Protein AF-A0A9J7KUI4-F1 (afdb_monomer_lite)

pLDDT: mean 71.57, std 18.12, range [29.0, 90.44]

Sequence (90 aa):
MSRMFRVASQAASLEILRGARVVVTGCSTGVGEQVAYQYARLGAKVVITARREERLREVVAKMKDLGAQEAIYVAGDIISGPSCICPGCS

Secondary structure (DSSP, 8-state):
-------TTTTHHHHHHTT-EEEEESTTSTHHHHHHHHHHHTT-EEEEEES-HHHHHHHHHHHHHTT-SEEEEEE--SSSS-----TT--

InterPro domains:
  IPR002347 Short-chain dehydrogenase/reductase SDR [PF00106] (22-79)
  IPR036291 NAD(P)-binding domain superfamily [SSF51735] (17-81)

Radius of gyration: 15.71 Å; chains: 1; bounding box: 37×29×47 Å

Foldseek 3Di:
DDDDPPCPPPPVVLVVLQAAEEEQEPCLDDPSLVVLLVSLLSQHAYEYEDQDVVSLVVSQVNSVVSRHVHYHYDHDDPPDPDPRPDVPDD

Organism: Branchiostoma floridae (NCBI:txid7739)

Structure (mmCIF, N/CA/C/O backbone):
data_AF-A0A9J7KUI4-F1
#
_entry.id   AF-A0A9J7KUI4-F1
#
loop_
_atom_site.group_PDB
_atom_site.id
_atom_site.type_symbol
_atom_site.label_atom_id
_atom_site.label_alt_id
_atom_site.label_comp_id
_atom_site.label_asym_id
_atom_site.label_entity_id
_atom_site.label_seq_id
_atom_site.pdbx_PDB_ins_code
_atom_site.Cartn_x
_atom_site.Cartn_y
_atom_site.Cartn_z
_atom_site.occupancy
_atom_site.B_iso_or_equiv
_atom_site.auth_seq_id
_atom_site.auth_comp_id
_atom_site.auth_asym_id
_atom_site.auth_atom_id
_atom_site.pdbx_PDB_model_num
ATOM 1 N N . MET A 1 1 ? 22.192 20.913 23.817 1.00 39.59 1 MET A N 1
ATOM 2 C CA . MET A 1 1 ? 21.181 19.860 24.059 1.00 39.59 1 MET A CA 1
ATOM 3 C C . MET A 1 1 ? 19.914 20.258 23.327 1.00 39.59 1 MET A C 1
ATOM 5 O O . MET A 1 1 ? 19.264 21.228 23.693 1.00 39.59 1 MET A O 1
ATOM 9 N N . SER A 1 2 ? 19.721 19.639 22.168 1.00 34.97 2 SER A N 1
ATOM 10 C CA . SER A 1 2 ? 18.977 20.171 21.029 1.00 34.97 2 SER A CA 1
ATOM 11 C C . SER A 1 2 ? 17.466 20.135 21.246 1.00 34.97 2 SER A C 1
ATOM 13 O O . SER A 1 2 ? 16.909 19.132 21.679 1.00 34.97 2 SER A O 1
ATOM 15 N N . ARG A 1 3 ? 16.834 21.276 20.959 1.00 40.34 3 ARG A N 1
ATOM 16 C CA . ARG A 1 3 ? 15.417 21.583 21.155 1.00 40.34 3 ARG A CA 1
ATOM 17 C C . ARG A 1 3 ? 14.500 20.519 20.544 1.00 40.34 3 ARG A C 1
ATOM 19 O O . ARG A 1 3 ? 14.526 20.271 19.344 1.00 40.34 3 ARG A O 1
ATOM 26 N N . MET A 1 4 ? 13.656 19.970 21.410 1.00 38.94 4 MET A N 1
ATOM 27 C CA . MET A 1 4 ? 12.505 19.122 21.124 1.00 38.94 4 MET A CA 1
ATOM 28 C C . MET A 1 4 ? 11.537 19.850 20.174 1.00 38.94 4 MET A C 1
ATOM 30 O O . MET A 1 4 ? 10.806 20.749 20.593 1.00 38.94 4 MET A O 1
ATOM 34 N N . PHE A 1 5 ? 11.542 19.485 18.889 1.00 29.00 5 PHE A N 1
ATOM 35 C CA . PHE A 1 5 ? 10.484 19.854 17.947 1.00 29.00 5 PHE A CA 1
ATOM 36 C C . PHE A 1 5 ? 9.194 19.169 18.413 1.00 29.00 5 PHE A C 1
ATOM 38 O O . PHE A 1 5 ? 9.005 17.963 18.269 1.00 29.00 5 PHE A O 1
ATOM 45 N N . ARG A 1 6 ? 8.330 19.946 19.062 1.00 40.78 6 ARG A N 1
ATOM 46 C CA . ARG A 1 6 ? 7.043 19.514 19.603 1.00 40.78 6 ARG A CA 1
ATOM 47 C C . ARG A 1 6 ? 6.086 19.268 18.430 1.00 40.78 6 ARG A C 1
ATOM 49 O O . ARG A 1 6 ? 5.439 20.196 17.957 1.00 40.78 6 ARG A O 1
ATOM 56 N N . VAL A 1 7 ? 6.007 18.028 17.941 1.00 37.41 7 VAL A N 1
ATOM 57 C CA . VAL A 1 7 ? 5.009 17.606 16.942 1.00 37.41 7 VAL A CA 1
ATOM 58 C C . VAL A 1 7 ? 3.653 17.456 17.640 1.00 37.41 7 VAL A C 1
ATOM 60 O O . VAL A 1 7 ? 3.214 16.365 17.979 1.00 37.41 7 VAL A O 1
ATOM 63 N N . ALA A 1 8 ? 2.989 18.582 17.902 1.00 37.91 8 ALA A N 1
ATOM 64 C CA . ALA A 1 8 ? 1.637 18.613 18.465 1.00 37.91 8 ALA A CA 1
ATOM 65 C C . ALA A 1 8 ? 0.535 18.307 17.422 1.00 37.91 8 ALA A C 1
ATOM 67 O O . ALA A 1 8 ? -0.628 18.187 17.788 1.00 37.91 8 ALA A O 1
ATOM 68 N N . SER A 1 9 ? 0.870 18.145 16.132 1.00 47.34 9 SER A N 1
ATOM 69 C CA . SER A 1 9 ? -0.106 17.878 15.057 1.00 47.34 9 SER A CA 1
ATOM 70 C C . SER A 1 9 ? -0.340 16.393 14.745 1.00 47.34 9 SER A C 1
ATOM 72 O O . SER A 1 9 ? -1.283 16.056 14.025 1.00 47.34 9 SER A O 1
ATOM 74 N N . GLN A 1 10 ? 0.485 15.484 15.279 1.00 46.41 10 GLN A N 1
ATOM 75 C CA . GLN A 1 10 ? 0.394 14.059 14.942 1.00 46.41 10 GLN A CA 1
ATOM 76 C C . GLN A 1 10 ? -0.794 13.341 15.586 1.00 46.41 10 GLN A C 1
ATOM 78 O O . GLN A 1 10 ? -1.147 12.281 15.099 1.00 46.41 10 GLN A O 1
ATOM 83 N N . ALA A 1 11 ? -1.447 13.893 16.614 1.00 43.34 11 ALA A N 1
ATOM 84 C CA . ALA A 1 11 ? -2.583 13.231 17.265 1.00 43.34 11 ALA A CA 1
ATOM 85 C C . ALA A 1 11 ? -3.944 13.581 16.629 1.00 43.34 11 ALA A C 1
ATOM 87 O O . ALA A 1 11 ? -4.762 12.692 16.415 1.00 43.34 11 ALA A O 1
ATOM 88 N N . ALA A 1 12 ? -4.168 14.846 16.249 1.00 42.66 12 ALA A N 1
ATOM 89 C CA . ALA A 1 12 ? -5.446 15.294 15.672 1.00 42.66 12 ALA A CA 1
ATOM 90 C C . ALA A 1 12 ? -5.721 14.716 14.267 1.00 42.66 12 ALA A C 1
ATOM 92 O O . ALA A 1 12 ? -6.863 14.643 13.827 1.00 42.66 12 ALA A O 1
ATOM 93 N N . SER A 1 13 ? -4.671 14.272 13.574 1.00 52.00 13 SER A N 1
ATOM 94 C CA . SER A 1 13 ? -4.742 13.771 12.196 1.00 52.00 13 SER A CA 1
ATOM 95 C C . SER A 1 13 ? -5.014 12.261 12.104 1.00 52.00 13 SER A C 1
ATOM 97 O O . SER A 1 13 ? -5.407 11.775 11.048 1.00 52.00 13 SER A O 1
ATOM 99 N N . LEU A 1 14 ? -4.806 11.504 13.191 1.00 54.22 14 LEU A N 1
ATOM 100 C CA . LEU A 1 14 ? -4.947 10.038 13.202 1.00 54.22 14 LEU A CA 1
ATOM 101 C C . LEU A 1 14 ? -6.410 9.597 13.128 1.00 54.22 14 LEU A C 1
ATOM 103 O O . LEU A 1 14 ? -6.715 8.571 12.527 1.00 54.22 14 LEU A O 1
ATOM 107 N N . GLU A 1 15 ? -7.311 10.382 13.718 1.00 57.28 15 GLU A N 1
ATOM 108 C CA . GLU A 1 15 ? -8.746 10.089 13.719 1.00 57.28 15 GLU A CA 1
ATOM 109 C C . GLU A 1 15 ? -9.414 10.511 12.401 1.00 57.28 15 GLU A C 1
ATOM 111 O O . GLU A 1 15 ? -10.293 9.810 11.912 1.00 57.28 15 GLU A O 1
ATOM 116 N N . ILE A 1 16 ? -8.913 11.574 11.755 1.00 61.91 16 ILE A N 1
ATOM 117 C CA . ILE A 1 16 ? -9.382 12.042 10.435 1.00 61.91 16 ILE A CA 1
ATOM 118 C C . ILE A 1 16 ? -9.061 11.025 9.329 1.00 61.91 16 ILE A C 1
ATOM 120 O O . ILE A 1 16 ? -9.798 10.910 8.352 1.00 61.91 16 ILE A O 1
ATOM 124 N N . LEU A 1 17 ? -7.957 10.285 9.465 1.00 64.50 17 LEU A N 1
ATOM 125 C CA . LEU A 1 17 ? -7.496 9.346 8.441 1.00 64.50 17 LEU A CA 1
ATOM 126 C C . LEU A 1 17 ? -8.153 7.961 8.532 1.00 64.50 17 LEU A C 1
ATOM 128 O O . LEU A 1 17 ? -8.120 7.219 7.547 1.00 64.50 17 LEU A O 1
ATOM 132 N N . ARG A 1 18 ? -8.804 7.615 9.653 1.00 67.56 18 ARG A N 1
ATOM 133 C CA . ARG A 1 18 ? -9.585 6.373 9.762 1.00 67.56 18 ARG A CA 1
ATOM 134 C C . ARG A 1 18 ? -10.783 6.432 8.818 1.00 67.56 18 ARG A C 1
ATOM 136 O O . ARG A 1 18 ? -11.685 7.243 8.991 1.00 67.56 18 ARG A O 1
ATOM 143 N N . GLY A 1 19 ? -10.791 5.566 7.805 1.00 70.56 19 GLY A N 1
ATOM 144 C CA . GLY A 1 19 ? -11.826 5.555 6.765 1.00 70.56 19 GLY A CA 1
ATOM 145 C C . GLY A 1 19 ? -11.669 6.626 5.676 1.00 70.56 19 GLY A C 1
ATOM 146 O O . GLY A 1 19 ? -12.478 6.660 4.745 1.00 70.56 19 GLY A O 1
ATOM 147 N N . ALA A 1 20 ? -10.622 7.458 5.732 1.00 78.06 20 ALA A N 1
ATOM 148 C CA . ALA A 1 20 ? -10.299 8.384 4.652 1.00 78.06 20 ALA A CA 1
ATOM 149 C C . ALA A 1 20 ? -9.860 7.619 3.397 1.00 78.06 20 ALA A C 1
ATOM 151 O O . ALA A 1 20 ? -9.176 6.598 3.482 1.00 78.06 20 ALA A O 1
ATOM 152 N N . ARG A 1 21 ? -10.247 8.126 2.223 1.00 83.88 21 ARG A N 1
ATOM 153 C CA . ARG A 1 21 ? -9.860 7.563 0.924 1.00 83.88 21 ARG A CA 1
ATOM 154 C C . ARG A 1 21 ? -8.619 8.283 0.414 1.00 83.88 21 ARG A C 1
ATOM 156 O O . ARG A 1 21 ? -8.679 9.477 0.133 1.00 83.88 21 ARG A O 1
ATOM 163 N N . VAL A 1 22 ? -7.512 7.561 0.291 1.00 83.81 22 VAL A N 1
ATOM 164 C CA . VAL A 1 22 ? -6.210 8.103 -0.115 1.00 83.81 22 VAL A CA 1
ATOM 165 C C . VAL A 1 22 ? -5.757 7.415 -1.395 1.00 83.81 22 VAL A C 1
ATOM 167 O O . VAL A 1 22 ? -5.704 6.189 -1.454 1.00 83.81 22 VAL A O 1
ATOM 170 N N . VAL A 1 23 ? -5.405 8.200 -2.413 1.00 84.56 23 VAL A N 1
ATOM 171 C CA . VAL A 1 23 ? -4.805 7.695 -3.655 1.00 84.56 23 VAL A CA 1
ATOM 172 C C . VAL A 1 23 ? -3.321 8.029 -3.644 1.00 84.56 23 VAL A C 1
ATOM 174 O O . VAL A 1 23 ? -2.950 9.192 -3.496 1.00 84.56 23 VAL A O 1
ATOM 177 N N . VAL A 1 24 ? -2.468 7.019 -3.802 1.00 82.25 24 VAL A N 1
ATOM 178 C CA . VAL A 1 24 ? -1.013 7.182 -3.829 1.00 82.25 24 VAL A CA 1
ATOM 179 C C . VAL A 1 24 ? -0.464 6.710 -5.169 1.00 82.25 24 VAL A C 1
ATOM 181 O O . VAL A 1 24 ? -0.561 5.542 -5.548 1.00 82.25 24 VAL A O 1
ATOM 184 N N . THR A 1 25 ? 0.133 7.644 -5.898 1.00 83.19 25 THR A N 1
ATOM 185 C CA . THR A 1 25 ? 0.715 7.424 -7.223 1.00 83.19 25 THR A CA 1
ATOM 186 C C . THR A 1 25 ? 2.215 7.171 -7.130 1.00 83.19 25 THR A C 1
ATOM 188 O O . THR A 1 25 ? 2.889 7.767 -6.293 1.00 83.19 25 THR A O 1
ATOM 191 N N . GLY A 1 26 ? 2.769 6.326 -8.001 1.00 73.31 26 GLY A N 1
ATOM 192 C CA . GLY A 1 26 ? 4.206 6.025 -7.992 1.00 73.31 26 GLY A CA 1
ATOM 193 C C . GLY A 1 26 ? 4.631 5.125 -6.826 1.00 73.31 26 GLY A C 1
ATOM 194 O O . GLY A 1 26 ? 5.775 5.170 -6.383 1.00 73.31 26 GLY A O 1
ATOM 195 N N . CYS A 1 27 ? 3.720 4.280 -6.339 1.00 72.06 27 CYS A N 1
ATOM 196 C CA . CYS A 1 27 ? 3.912 3.446 -5.149 1.00 72.06 27 CYS A CA 1
ATOM 197 C C . CYS A 1 27 ? 4.762 2.182 -5.357 1.00 72.06 27 CYS A C 1
ATOM 199 O O . CYS A 1 27 ? 4.813 1.329 -4.480 1.00 72.06 27 CYS A O 1
ATOM 201 N N . SER A 1 28 ? 5.425 2.020 -6.506 1.00 65.44 28 SER A N 1
ATOM 202 C CA . SER A 1 28 ? 6.177 0.790 -6.797 1.00 65.44 28 SER A CA 1
ATOM 203 C C . SER A 1 28 ? 7.441 0.606 -5.955 1.00 65.44 28 SER A C 1
ATOM 205 O O . SER A 1 28 ? 7.949 -0.510 -5.919 1.00 65.44 28 SER A O 1
ATOM 207 N N . THR A 1 29 ? 7.992 1.680 -5.368 1.00 70.88 29 THR A N 1
ATOM 208 C CA . THR A 1 29 ? 9.221 1.662 -4.549 1.00 70.88 29 THR A CA 1
ATOM 209 C C . THR A 1 29 ? 9.403 2.926 -3.715 1.00 70.88 29 THR A C 1
ATOM 211 O O . THR A 1 29 ? 9.029 4.016 -4.147 1.00 70.88 29 THR A O 1
ATOM 214 N N . GLY A 1 30 ? 10.132 2.810 -2.602 1.00 78.81 30 GLY A N 1
ATOM 215 C CA . GLY A 1 30 ? 10.732 3.950 -1.904 1.00 78.81 30 GLY A CA 1
ATOM 216 C C . GLY A 1 30 ? 9.732 4.722 -1.047 1.00 78.81 30 GLY A C 1
ATOM 217 O O . GLY A 1 30 ? 9.034 4.136 -0.222 1.00 78.81 30 GLY A O 1
ATOM 218 N N . VAL A 1 31 ? 9.678 6.046 -1.223 1.00 76.12 31 VAL A N 1
ATOM 219 C CA . VAL A 1 31 ? 8.866 6.937 -0.376 1.00 76.12 31 VAL A CA 1
ATOM 220 C C . VAL A 1 31 ? 7.372 6.648 -0.520 1.00 76.12 31 VAL A C 1
ATOM 222 O O . VAL A 1 31 ? 6.675 6.587 0.487 1.00 76.12 31 VAL A O 1
ATOM 225 N N . GLY A 1 32 ? 6.886 6.403 -1.743 1.00 79.50 32 GLY A N 1
ATOM 226 C CA . GLY A 1 32 ? 5.468 6.104 -1.980 1.00 79.50 32 GLY A CA 1
ATOM 227 C C . GLY A 1 32 ? 4.999 4.862 -1.218 1.00 79.50 32 GLY A C 1
ATOM 228 O O . GLY A 1 32 ? 3.976 4.903 -0.540 1.00 79.50 32 GLY A O 1
ATOM 229 N N . GLU A 1 33 ? 5.801 3.796 -1.241 1.00 84.38 33 GLU A N 1
ATOM 230 C CA . GLU A 1 33 ? 5.518 2.553 -0.515 1.00 84.38 33 GLU A CA 1
ATOM 231 C C . GLU A 1 33 ? 5.420 2.789 1.001 1.00 84.38 33 GLU A C 1
ATOM 233 O O . GLU A 1 33 ? 4.449 2.385 1.640 1.00 84.38 33 GLU A O 1
ATOM 238 N N . GLN A 1 34 ? 6.402 3.485 1.581 1.00 86.44 34 GLN A N 1
ATOM 239 C CA . GLN A 1 34 ? 6.411 3.767 3.019 1.00 86.44 34 GLN A CA 1
ATOM 240 C C . GLN A 1 34 ? 5.222 4.635 3.437 1.00 86.44 34 GLN A C 1
ATOM 242 O O . GLN A 1 34 ? 4.607 4.382 4.471 1.00 86.44 34 GLN A O 1
ATOM 247 N N . VAL A 1 35 ? 4.864 5.625 2.619 1.00 85.12 35 VAL A N 1
ATOM 248 C CA . VAL A 1 35 ? 3.693 6.477 2.846 1.00 85.12 35 VAL A CA 1
ATOM 249 C C . VAL A 1 35 ? 2.410 5.643 2.825 1.00 85.12 35 VAL A C 1
ATOM 251 O O . VAL A 1 35 ? 1.582 5.780 3.724 1.00 85.12 35 VAL A O 1
ATOM 254 N N . ALA A 1 36 ? 2.271 4.722 1.869 1.00 86.12 36 ALA A N 1
ATOM 255 C CA . ALA A 1 36 ? 1.125 3.822 1.795 1.00 86.12 36 ALA A CA 1
ATOM 256 C C . ALA A 1 36 ? 1.013 2.924 3.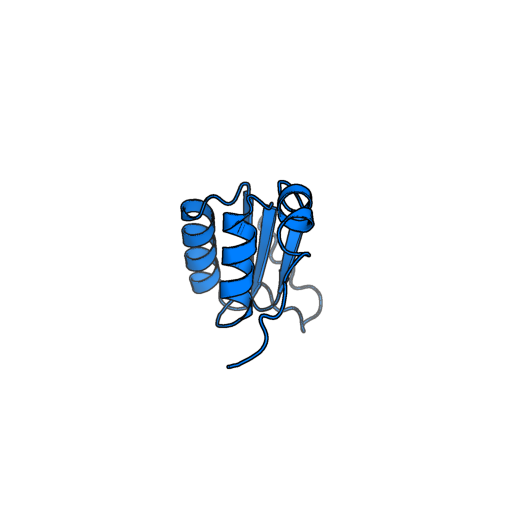041 1.00 86.12 36 ALA A C 1
ATOM 258 O O . ALA A 1 36 ? -0.078 2.768 3.588 1.00 86.12 36 ALA A O 1
ATOM 259 N N . TYR A 1 37 ? 2.134 2.415 3.564 1.00 87.94 37 TYR A N 1
ATOM 260 C CA . TYR A 1 37 ? 2.147 1.656 4.819 1.00 87.94 37 TYR A CA 1
ATOM 261 C C . TYR A 1 37 ? 1.753 2.482 6.038 1.00 87.94 37 TYR A C 1
ATOM 263 O O . TYR A 1 37 ? 1.069 1.964 6.918 1.00 87.94 37 TYR A O 1
ATOM 271 N N . GLN A 1 38 ? 2.166 3.750 6.112 1.00 86.50 38 GLN A N 1
ATOM 272 C CA . GLN A 1 38 ? 1.718 4.618 7.198 1.00 86.50 38 GLN A CA 1
ATOM 273 C C . GLN A 1 38 ? 0.201 4.787 7.133 1.00 86.50 38 GLN A C 1
ATOM 275 O O . GLN A 1 38 ? -0.468 4.480 8.109 1.00 86.50 38 GLN A O 1
ATOM 280 N N . TYR A 1 39 ? -0.365 5.144 5.977 1.00 84.62 39 TYR A N 1
ATOM 281 C CA . TYR A 1 39 ? -1.822 5.265 5.836 1.00 84.62 39 TYR A CA 1
ATOM 282 C C . TYR A 1 39 ? -2.574 3.954 6.107 1.00 84.62 39 TYR A C 1
ATOM 284 O O . TYR A 1 39 ? -3.639 3.980 6.724 1.00 84.62 39 TYR A O 1
ATOM 292 N N . ALA A 1 40 ? -2.004 2.809 5.727 1.00 86.38 40 ALA A N 1
ATOM 293 C CA . ALA A 1 40 ? -2.543 1.494 6.058 1.00 86.38 40 ALA A CA 1
ATOM 294 C C . ALA A 1 40 ? -2.623 1.262 7.575 1.00 86.38 40 ALA A C 1
ATOM 296 O O . ALA A 1 40 ? -3.682 0.899 8.077 1.00 86.38 40 ALA A O 1
ATOM 297 N N . ARG A 1 41 ? -1.549 1.559 8.321 1.00 84.44 41 ARG A N 1
ATOM 298 C CA . ARG A 1 41 ? -1.523 1.454 9.796 1.00 84.44 41 AR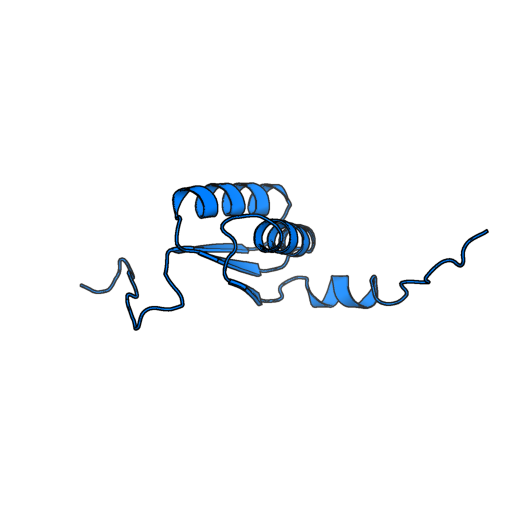G A CA 1
ATOM 299 C C . ARG A 1 41 ? -2.539 2.364 10.479 1.00 84.44 41 ARG A C 1
ATOM 301 O O . ARG A 1 41 ? -2.965 2.092 11.597 1.00 84.44 41 ARG A O 1
ATOM 308 N N . LEU A 1 42 ? -2.915 3.453 9.815 1.00 84.62 42 LEU A N 1
ATOM 309 C CA . LEU A 1 42 ? -3.928 4.385 10.301 1.00 84.62 42 LEU A CA 1
ATOM 310 C C . LEU A 1 42 ? -5.362 3.927 10.010 1.00 84.62 42 LEU A C 1
ATOM 312 O O . LEU A 1 42 ? -6.302 4.600 10.427 1.00 84.62 42 LEU A O 1
ATOM 316 N N . GLY A 1 43 ? -5.554 2.793 9.330 1.00 80.94 43 GLY A N 1
ATOM 317 C CA . GLY A 1 43 ? -6.878 2.288 8.971 1.00 80.94 43 GLY A CA 1
ATOM 318 C C . GLY A 1 43 ? -7.549 3.105 7.864 1.00 80.94 43 GLY A C 1
ATOM 319 O O . GLY A 1 43 ? -8.779 3.157 7.789 1.00 80.94 43 GLY A O 1
ATOM 320 N N . ALA A 1 44 ? -6.760 3.772 7.018 1.00 84.81 44 ALA A N 1
ATOM 321 C CA . ALA A 1 44 ? -7.273 4.441 5.831 1.00 84.81 44 ALA A CA 1
ATOM 322 C C . ALA A 1 44 ? -7.634 3.423 4.736 1.00 84.81 44 ALA A C 1
ATOM 324 O O . ALA A 1 44 ? -7.182 2.272 4.737 1.00 84.81 44 ALA A O 1
ATOM 325 N N . LYS A 1 45 ? -8.438 3.874 3.771 1.00 87.06 45 LYS A N 1
ATOM 326 C CA . LYS A 1 45 ? -8.704 3.165 2.518 1.00 87.06 45 LYS A CA 1
ATOM 327 C C . LYS A 1 45 ? -7.726 3.669 1.470 1.00 87.06 45 LYS A C 1
ATOM 329 O O . LYS A 1 45 ? -7.834 4.812 1.024 1.00 87.06 45 LYS A O 1
ATOM 334 N N . VAL A 1 46 ? -6.752 2.844 1.109 1.00 87.25 46 VAL A N 1
ATOM 335 C CA . VAL A 1 46 ? -5.626 3.257 0.268 1.00 87.25 46 VAL A CA 1
ATOM 336 C C . VAL A 1 46 ? -5.730 2.612 -1.110 1.00 87.25 46 VAL A C 1
ATOM 338 O O . VAL A 1 46 ? -5.811 1.390 -1.241 1.00 87.25 46 VAL A O 1
ATOM 341 N N . VAL A 1 47 ? -5.689 3.443 -2.148 1.00 88.75 47 VAL A N 1
ATOM 342 C CA . VAL A 1 47 ? -5.549 3.018 -3.541 1.00 88.75 47 VAL A CA 1
ATOM 343 C C . VAL A 1 47 ? -4.141 3.361 -4.000 1.00 88.75 47 VAL A C 1
ATOM 345 O O . VAL A 1 47 ? -3.743 4.523 -3.955 1.00 88.75 47 VAL A O 1
ATOM 348 N N . ILE A 1 48 ? -3.378 2.367 -4.443 1.00 87.56 48 ILE A N 1
ATOM 349 C CA . ILE A 1 48 ? -2.019 2.574 -4.947 1.00 87.56 48 ILE A CA 1
ATOM 350 C C . ILE A 1 48 ? -1.945 2.353 -6.455 1.00 87.56 48 ILE A C 1
ATOM 352 O O . ILE A 1 48 ? -2.591 1.458 -6.995 1.00 87.56 48 ILE A O 1
ATOM 356 N N . THR A 1 49 ? -1.128 3.141 -7.148 1.00 85.38 49 THR A N 1
ATOM 357 C CA . THR A 1 49 ? -0.903 2.966 -8.587 1.00 85.38 49 THR A CA 1
ATOM 358 C C . THR A 1 49 ? 0.564 3.099 -8.969 1.00 85.38 49 THR A C 1
ATOM 360 O O . THR A 1 49 ? 1.308 3.919 -8.419 1.00 85.38 49 THR A O 1
ATOM 363 N N . ALA A 1 50 ? 0.997 2.232 -9.883 1.00 83.12 50 ALA A N 1
ATOM 364 C CA . ALA A 1 50 ? 2.323 2.216 -10.481 1.00 83.12 50 ALA A CA 1
ATOM 365 C C . ALA A 1 50 ? 2.347 1.327 -11.737 1.00 83.12 50 ALA A C 1
ATOM 367 O O . ALA A 1 50 ? 1.431 0.552 -12.005 1.00 83.12 50 ALA A O 1
ATOM 368 N N . ARG A 1 51 ? 3.470 1.378 -12.461 1.00 81.19 51 ARG A N 1
ATOM 369 C CA . ARG A 1 51 ? 3.692 0.606 -13.694 1.00 81.19 51 ARG A CA 1
ATOM 370 C C . ARG A 1 51 ? 3.938 -0.891 -13.470 1.00 81.19 51 ARG A C 1
ATOM 372 O O . ARG A 1 51 ? 3.757 -1.682 -14.383 1.00 81.19 51 ARG A O 1
ATOM 379 N N . ARG A 1 52 ? 4.424 -1.285 -12.288 1.00 83.31 52 ARG A N 1
ATOM 380 C CA . ARG A 1 52 ? 4.810 -2.673 -11.981 1.00 83.31 52 ARG A CA 1
ATOM 381 C C . ARG A 1 52 ? 3.771 -3.330 -11.081 1.00 83.31 52 ARG A C 1
ATOM 383 O O . ARG A 1 52 ? 3.785 -3.101 -9.875 1.00 83.31 52 ARG A O 1
ATOM 390 N N . GLU A 1 53 ? 2.910 -4.153 -11.673 1.00 83.88 53 GLU A N 1
ATOM 391 C CA . GLU A 1 53 ? 1.815 -4.828 -10.967 1.00 83.88 53 GLU A CA 1
ATOM 392 C C . GLU A 1 53 ? 2.295 -5.776 -9.862 1.00 83.88 53 GLU A C 1
ATOM 394 O O . GLU A 1 53 ? 1.754 -5.756 -8.761 1.00 83.88 53 GLU A O 1
ATOM 399 N N . GLU A 1 54 ? 3.342 -6.560 -10.118 1.00 84.69 54 GLU A N 1
ATOM 400 C CA . GLU A 1 54 ? 3.849 -7.546 -9.156 1.00 84.69 54 GLU A CA 1
ATOM 401 C C . GLU A 1 54 ? 4.238 -6.899 -7.821 1.00 84.69 54 GLU A C 1
ATOM 403 O O . GLU A 1 54 ? 3.760 -7.314 -6.767 1.00 84.69 54 GLU A O 1
ATOM 408 N N . ARG A 1 55 ? 4.974 -5.781 -7.870 1.00 85.56 55 ARG A N 1
ATOM 409 C CA . ARG A 1 55 ? 5.302 -5.014 -6.662 1.00 85.56 55 ARG A CA 1
ATOM 410 C C . ARG A 1 55 ? 4.079 -4.410 -5.988 1.00 85.56 55 ARG A C 1
ATOM 412 O O . ARG A 1 55 ? 4.010 -4.383 -4.766 1.00 85.56 55 ARG A O 1
ATOM 419 N N . LEU A 1 56 ? 3.099 -3.926 -6.752 1.00 85.12 56 LEU A N 1
ATOM 420 C CA . LEU A 1 56 ? 1.868 -3.386 -6.167 1.00 85.12 56 LEU A CA 1
ATOM 421 C C . LEU A 1 56 ? 1.103 -4.456 -5.379 1.00 85.12 56 LEU A C 1
ATOM 423 O O . LEU A 1 56 ? 0.580 -4.157 -4.307 1.00 85.12 56 LEU A O 1
ATOM 427 N N . ARG A 1 57 ? 1.075 -5.703 -5.867 1.00 87.31 57 ARG A N 1
ATOM 428 C CA . ARG A 1 57 ? 0.458 -6.826 -5.145 1.00 87.31 57 ARG A CA 1
ATOM 429 C C . ARG A 1 57 ? 1.157 -7.088 -3.812 1.00 87.31 57 ARG A C 1
ATOM 431 O O . ARG A 1 57 ? 0.472 -7.238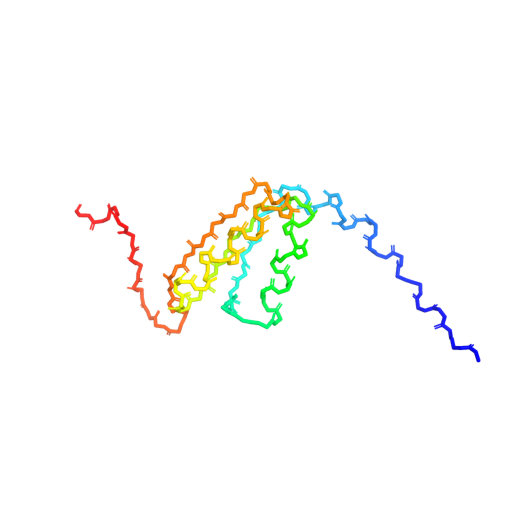 -2.802 1.00 87.31 57 ARG A O 1
ATOM 438 N N . GLU A 1 58 ? 2.490 -7.076 -3.787 1.00 89.94 58 GLU A N 1
ATOM 439 C CA . GLU A 1 58 ? 3.269 -7.235 -2.550 1.00 89.94 58 GLU A CA 1
ATOM 440 C C . GLU A 1 58 ? 2.978 -6.114 -1.542 1.00 89.94 58 GLU A C 1
ATOM 442 O O . GLU A 1 58 ? 2.762 -6.372 -0.356 1.00 89.94 58 GLU A O 1
ATOM 447 N N . VAL A 1 59 ? 2.926 -4.864 -2.014 1.00 88.25 59 VAL A N 1
ATOM 448 C CA . VAL A 1 59 ? 2.633 -3.696 -1.172 1.00 88.25 59 VAL A CA 1
ATOM 449 C C . VAL A 1 59 ? 1.205 -3.769 -0.625 1.00 88.25 59 VAL A C 1
ATOM 451 O O . VAL A 1 59 ? 0.999 -3.534 0.562 1.00 88.25 59 VAL A O 1
ATOM 454 N N . VAL A 1 60 ? 0.213 -4.156 -1.437 1.00 89.62 60 VAL A N 1
ATOM 455 C CA . VAL A 1 60 ? -1.174 -4.354 -0.974 1.00 89.62 60 VAL A CA 1
ATOM 456 C C . VAL A 1 60 ? -1.277 -5.472 0.058 1.00 89.62 60 VAL A C 1
ATOM 458 O O . VAL A 1 60 ? -1.973 -5.295 1.057 1.00 89.62 60 VAL A O 1
ATOM 461 N N . ALA A 1 61 ? -0.582 -6.593 -0.141 1.00 90.44 61 ALA A N 1
ATOM 462 C CA . ALA A 1 61 ? -0.557 -7.680 0.835 1.00 90.44 61 ALA A CA 1
ATOM 463 C C . ALA A 1 61 ? -0.004 -7.200 2.186 1.00 90.44 61 ALA A C 1
ATOM 465 O O . ALA A 1 61 ? -0.638 -7.405 3.219 1.00 90.44 61 ALA A O 1
ATOM 466 N N . LYS A 1 62 ? 1.113 -6.464 2.167 1.00 89.50 62 LYS A N 1
ATOM 467 C CA . LYS A 1 62 ? 1.690 -5.850 3.371 1.00 89.50 62 LYS A CA 1
ATOM 468 C C . LYS A 1 62 ? 0.760 -4.817 4.007 1.00 89.50 62 LYS A C 1
ATOM 470 O O . LYS A 1 62 ? 0.622 -4.795 5.220 1.00 89.50 62 LYS A O 1
ATOM 475 N N . MET A 1 63 ? 0.086 -3.975 3.223 1.00 87.62 63 MET A N 1
ATOM 476 C CA . MET A 1 63 ? -0.872 -3.000 3.762 1.00 87.62 63 MET A CA 1
ATOM 477 C C . MET A 1 63 ? -2.039 -3.673 4.491 1.00 87.62 63 MET A C 1
ATOM 479 O O . MET A 1 63 ? -2.461 -3.181 5.536 1.00 87.62 63 MET A O 1
ATOM 483 N N . LYS A 1 64 ? -2.542 -4.799 3.970 1.00 87.50 64 LYS A N 1
ATOM 484 C CA . LYS A 1 64 ? -3.596 -5.581 4.632 1.00 87.50 64 LYS A CA 1
ATOM 485 C C . LYS A 1 64 ? -3.118 -6.160 5.964 1.00 87.50 64 LYS A C 1
ATOM 487 O O . LYS A 1 64 ? -3.839 -6.046 6.948 1.00 87.50 64 LYS A O 1
ATOM 492 N N . ASP A 1 65 ? -1.902 -6.703 6.006 1.00 89.12 65 ASP A N 1
ATOM 493 C CA . ASP A 1 65 ? -1.277 -7.208 7.240 1.00 89.12 65 ASP A CA 1
ATOM 494 C C . ASP A 1 65 ? -1.088 -6.100 8.295 1.00 89.12 65 ASP A C 1
ATOM 496 O O . ASP A 1 65 ? -1.351 -6.287 9.479 1.00 89.12 65 ASP A O 1
ATOM 500 N N . LEU A 1 66 ? -0.740 -4.891 7.846 1.00 86.06 66 LEU A N 1
ATOM 501 C CA . LEU A 1 66 ? -0.561 -3.713 8.696 1.00 86.06 66 LEU A CA 1
ATOM 502 C C . LEU A 1 66 ? -1.866 -3.106 9.245 1.00 86.06 66 LEU A C 1
ATOM 504 O O . LEU A 1 66 ? -1.792 -2.150 10.020 1.00 86.06 66 LEU A O 1
ATOM 508 N N . GLY A 1 67 ? -3.037 -3.621 8.856 1.00 84.19 67 GLY A N 1
ATOM 509 C CA . GLY A 1 67 ? -4.336 -3.156 9.354 1.00 84.19 67 GLY A CA 1
ATOM 510 C C . GLY A 1 67 ? -5.054 -2.138 8.465 1.00 84.19 67 GLY A C 1
ATOM 511 O O . GLY A 1 67 ? -5.925 -1.415 8.956 1.00 84.19 67 GLY A O 1
ATOM 512 N N . ALA A 1 68 ? -4.730 -2.073 7.167 1.00 84.44 68 ALA A N 1
ATOM 513 C CA . ALA A 1 68 ? -5.514 -1.278 6.221 1.00 84.44 68 ALA A CA 1
ATOM 514 C C . ALA A 1 68 ? -6.974 -1.743 6.201 1.00 84.44 68 ALA A C 1
ATOM 516 O O . ALA A 1 68 ? -7.259 -2.935 6.084 1.00 84.44 68 ALA A O 1
ATOM 517 N N . GLN A 1 69 ? -7.904 -0.789 6.228 1.00 83.81 69 GLN A N 1
ATOM 518 C CA . GLN A 1 69 ? -9.328 -1.100 6.117 1.00 83.81 69 GLN A CA 1
ATOM 519 C C . GLN A 1 69 ? -9.691 -1.548 4.695 1.00 83.81 69 GLN A C 1
ATOM 521 O O . GLN A 1 69 ? -10.530 -2.424 4.506 1.00 83.81 69 GLN A O 1
ATOM 526 N N . GLU A 1 70 ? -9.048 -0.950 3.691 1.00 85.62 70 GLU A N 1
ATOM 527 C CA . GLU A 1 70 ? -9.205 -1.309 2.285 1.00 85.62 70 GLU A CA 1
ATOM 528 C C . GLU A 1 70 ? -7.914 -0.970 1.539 1.00 85.62 70 GLU A C 1
ATOM 530 O O . GLU A 1 70 ? -7.354 0.113 1.711 1.00 85.62 70 GLU A O 1
ATOM 535 N N . ALA A 1 71 ? -7.428 -1.907 0.729 1.00 88.06 71 ALA A N 1
ATOM 536 C CA . ALA A 1 71 ? -6.194 -1.760 -0.030 1.00 88.06 71 ALA A CA 1
ATOM 537 C C . ALA A 1 71 ? -6.412 -2.286 -1.451 1.00 88.06 71 ALA A C 1
ATOM 539 O O . ALA A 1 71 ? -6.602 -3.490 -1.649 1.00 88.06 71 ALA A O 1
ATOM 540 N N . ILE A 1 72 ? -6.397 -1.374 -2.423 1.00 88.06 72 ILE A N 1
ATOM 541 C CA . ILE A 1 72 ? -6.627 -1.657 -3.845 1.00 88.06 72 ILE A CA 1
ATOM 542 C C . ILE A 1 72 ? -5.407 -1.176 -4.625 1.00 88.06 72 ILE A C 1
ATOM 544 O O . ILE A 1 72 ? -4.840 -0.128 -4.319 1.00 88.06 72 ILE A O 1
ATOM 548 N N . TYR A 1 73 ? -4.999 -1.932 -5.640 1.00 87.50 73 TYR A N 1
ATOM 549 C CA . TYR A 1 73 ? -3.991 -1.476 -6.587 1.00 87.50 73 TYR A CA 1
ATOM 550 C C . TYR A 1 73 ? -4.599 -1.283 -7.970 1.00 87.50 73 TYR A C 1
ATOM 552 O O . TYR A 1 73 ? -5.487 -2.027 -8.378 1.00 87.50 73 TYR A O 1
ATOM 560 N N . VAL A 1 74 ? -4.079 -0.298 -8.695 1.00 85.75 74 VAL A N 1
ATOM 561 C CA . VAL A 1 74 ? -4.368 -0.081 -10.111 1.00 85.75 74 VAL A CA 1
ATOM 562 C C . VAL A 1 74 ? -3.039 -0.037 -10.848 1.00 85.75 74 VAL A C 1
ATOM 564 O O . VAL A 1 74 ? -2.256 0.905 -10.687 1.00 85.75 74 VAL A O 1
ATOM 567 N N . ALA A 1 75 ? -2.765 -1.080 -11.628 1.00 83.19 75 ALA A N 1
ATOM 568 C CA . ALA A 1 75 ? -1.623 -1.088 -12.527 1.00 83.19 75 ALA A CA 1
ATOM 569 C C . ALA A 1 75 ? -1.911 -0.128 -13.686 1.00 83.19 75 ALA A C 1
ATOM 571 O O . ALA A 1 75 ? -2.940 -0.229 -14.349 1.00 83.19 75 ALA A O 1
ATOM 572 N N . GLY A 1 76 ? -1.025 0.839 -13.891 1.00 75.62 76 GLY A N 1
ATOM 573 C CA . GLY A 1 76 ? -1.231 1.869 -14.897 1.00 75.62 76 GLY A CA 1
ATOM 574 C C . GLY A 1 76 ? -0.078 2.853 -14.937 1.00 75.62 76 GLY A C 1
ATOM 575 O O . GLY A 1 76 ? 0.623 3.071 -13.943 1.00 75.62 76 GLY A O 1
ATOM 576 N N . ASP A 1 77 ? 0.139 3.423 -16.112 1.00 71.25 77 ASP A N 1
ATOM 577 C CA . ASP A 1 77 ? 1.038 4.549 -16.289 1.00 71.25 77 ASP A CA 1
ATOM 578 C C . ASP A 1 77 ? 0.228 5.850 -16.246 1.00 71.25 77 ASP A C 1
ATOM 580 O O . ASP A 1 77 ? -0.804 5.974 -16.893 1.00 71.25 77 ASP A O 1
ATOM 584 N N . ILE A 1 78 ? 0.684 6.810 -15.441 1.00 69.31 78 ILE A N 1
ATOM 585 C CA . ILE A 1 78 ? 0.009 8.104 -15.237 1.00 69.31 78 ILE A CA 1
ATOM 586 C C . ILE A 1 78 ? 0.390 9.120 -16.323 1.00 69.31 78 ILE A C 1
ATOM 588 O O . ILE A 1 78 ? -0.261 10.153 -16.458 1.00 69.31 78 ILE A O 1
ATOM 592 N N . ILE A 1 79 ? 1.445 8.840 -17.095 1.00 66.50 79 ILE A N 1
ATOM 593 C CA . ILE A 1 79 ? 1.976 9.739 -18.128 1.00 66.50 79 ILE A CA 1
ATOM 594 C C . ILE A 1 79 ? 1.305 9.509 -19.489 1.00 66.50 79 ILE A C 1
ATOM 596 O O . ILE A 1 79 ? 1.210 10.435 -20.294 1.00 66.50 79 ILE A O 1
ATOM 600 N N . SER A 1 80 ? 0.825 8.298 -19.763 1.00 53.28 80 SER A N 1
ATOM 601 C CA . SER A 1 80 ? 0.143 7.974 -21.015 1.00 53.28 80 SER A CA 1
ATOM 602 C C . SER A 1 80 ? -1.364 8.236 -20.912 1.00 53.28 80 SER A C 1
ATOM 604 O O . SER A 1 80 ? -2.001 7.948 -19.901 1.00 53.28 80 SER A O 1
ATOM 606 N N . GLY A 1 81 ? -1.947 8.795 -21.982 1.00 59.31 81 GLY A N 1
ATOM 607 C CA . GLY A 1 81 ? -3.403 8.880 -22.159 1.00 59.31 81 GLY A CA 1
ATOM 608 C C . GLY A 1 81 ? -4.087 7.506 -22.036 1.00 59.31 81 GLY A C 1
ATOM 609 O O . GLY A 1 81 ? -3.406 6.480 -22.010 1.00 59.31 81 GLY A O 1
ATOM 610 N N . PRO A 1 82 ? -5.429 7.468 -21.940 1.00 46.94 82 PRO A N 1
ATOM 611 C CA . PRO A 1 82 ? -6.181 6.437 -21.227 1.00 46.94 82 PRO A CA 1
ATOM 612 C C . PRO A 1 82 ? -5.886 5.027 -21.748 1.00 46.94 82 PRO A C 1
ATOM 614 O O . PRO A 1 82 ? -6.469 4.574 -22.728 1.00 46.94 82 PRO A O 1
ATOM 617 N N . SER A 1 83 ? -5.024 4.303 -21.038 1.00 47.72 83 SER A N 1
ATOM 618 C CA . SER A 1 83 ? -4.963 2.842 -21.081 1.00 47.72 83 SER A CA 1
ATOM 619 C C . SER A 1 83 ? -5.565 2.313 -19.782 1.00 47.72 83 SER A C 1
ATOM 621 O O . SER A 1 83 ? -4.914 1.721 -18.927 1.00 47.72 83 SER A O 1
ATOM 623 N N . CYS A 1 84 ? -6.851 2.605 -19.597 1.00 48.22 84 CYS A N 1
ATOM 624 C CA . CYS A 1 84 ? -7.650 2.016 -18.534 1.00 48.22 84 CYS A CA 1
ATOM 625 C C . CYS A 1 84 ? -7.844 0.53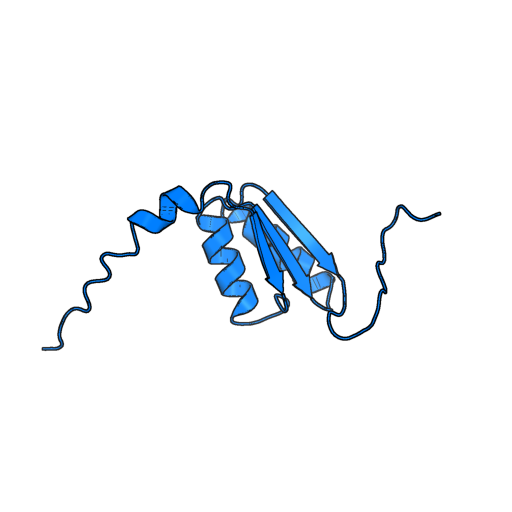5 -18.873 1.00 48.22 84 CYS A C 1
ATOM 627 O O . CYS A 1 84 ? -8.767 0.177 -19.603 1.00 48.22 84 CYS A O 1
ATOM 629 N N . ILE A 1 85 ? -6.962 -0.333 -18.379 1.00 56.22 85 ILE A N 1
ATOM 630 C CA . ILE A 1 85 ? -7.129 -1.785 -18.486 1.00 56.22 85 ILE A CA 1
ATOM 631 C C . ILE A 1 85 ? -8.124 -2.201 -17.397 1.00 56.22 85 ILE A C 1
ATOM 633 O O . ILE A 1 85 ? -7.768 -2.733 -16.349 1.00 56.22 85 ILE A O 1
ATOM 637 N N . CYS A 1 86 ? -9.394 -1.872 -17.612 1.00 45.75 86 CYS A N 1
ATOM 638 C CA . CYS A 1 86 ? -10.493 -2.392 -16.816 1.00 45.75 86 CYS A CA 1
ATOM 639 C C . CYS A 1 86 ? -10.831 -3.791 -17.360 1.00 45.75 86 CYS A C 1
ATOM 641 O O . CYS A 1 86 ? -11.215 -3.883 -18.525 1.00 45.75 86 CYS A O 1
ATOM 643 N N . PRO A 1 87 ? -10.787 -4.873 -16.561 1.00 50.91 87 PRO A N 1
ATOM 644 C CA . PRO A 1 87 ? -11.177 -6.218 -17.009 1.00 50.91 87 PRO A CA 1
ATOM 645 C C . PRO A 1 87 ? -12.691 -6.381 -17.282 1.00 50.91 87 PRO A C 1
ATOM 647 O O . PRO A 1 87 ? -13.165 -7.501 -17.422 1.00 50.91 87 PRO A O 1
ATOM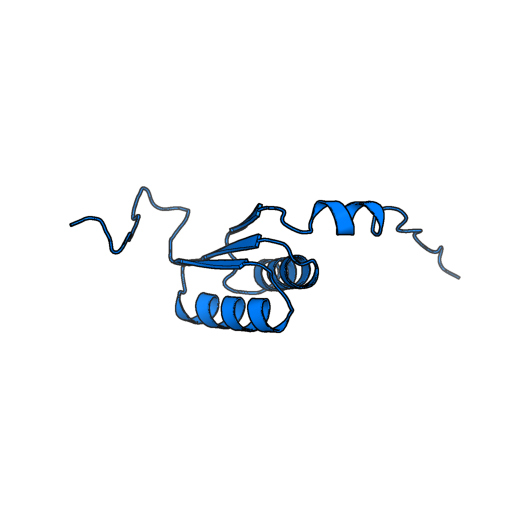 650 N N . GLY A 1 88 ? -13.455 -5.282 -17.328 1.00 47.84 88 GLY A N 1
ATOM 651 C CA . GLY A 1 88 ? -14.908 -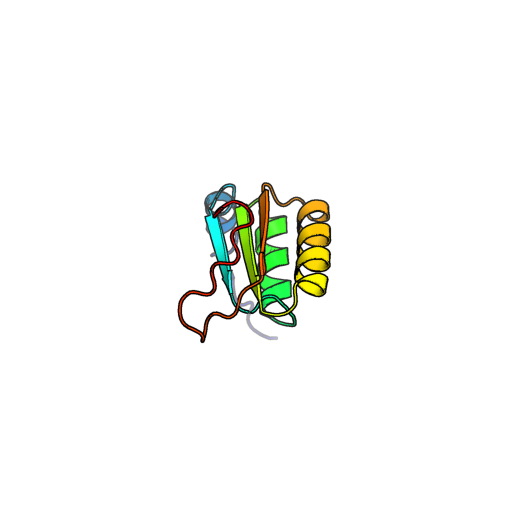5.257 -17.525 1.00 47.84 88 GLY A CA 1
ATOM 652 C C . GLY A 1 88 ? -15.391 -4.443 -18.731 1.00 47.84 88 GLY A C 1
ATOM 653 O O . GLY A 1 88 ? -16.594 -4.264 -18.868 1.00 47.84 88 GLY A O 1
ATOM 654 N N . CYS A 1 89 ? -14.494 -3.931 -19.583 1.00 41.66 89 CYS A N 1
ATOM 655 C CA . CYS A 1 89 ? -14.883 -3.371 -20.882 1.00 41.66 89 CYS A CA 1
ATOM 656 C C . CYS A 1 89 ? -14.697 -4.436 -21.968 1.00 41.66 89 CYS A C 1
ATOM 658 O O . CYS A 1 89 ? -13.641 -4.520 -22.595 1.00 41.66 89 CYS A O 1
ATOM 660 N N . SER A 1 90 ? -15.735 -5.244 -22.150 1.00 40.94 90 SER A N 1
ATOM 661 C CA . SER A 1 90 ? -16.029 -6.014 -23.362 1.00 40.94 90 SER A CA 1
ATOM 662 C C . SER A 1 90 ? -17.327 -5.491 -23.950 1.00 40.94 90 SER A C 1
ATOM 664 O O . SER A 1 90 ? -18.258 -5.318 -23.130 1.00 40.94 90 SER A O 1
#